Protein AF-A0A962I4G2-F1 (afdb_monomer_lite)

Structure (mmCIF, N/CA/C/O backbone):
data_AF-A0A962I4G2-F1
#
_entry.id   AF-A0A962I4G2-F1
#
loop_
_atom_site.group_PDB
_atom_site.id
_atom_site.type_symbol
_atom_site.label_atom_id
_atom_site.label_alt_id
_atom_site.label_comp_id
_atom_site.label_asym_id
_atom_site.label_entity_id
_atom_site.label_seq_id
_atom_site.pdbx_PDB_ins_code
_atom_site.Cartn_x
_atom_site.Cartn_y
_atom_site.Cartn_z
_atom_site.occupancy
_atom_site.B_iso_or_equiv
_atom_site.auth_seq_id
_atom_site.auth_comp_id
_atom_site.auth_asym_id
_atom_site.auth_atom_id
_atom_site.pdbx_PDB_model_num
ATOM 1 N N . MET A 1 1 ? -36.798 10.386 13.179 1.00 61.38 1 MET A N 1
ATOM 2 C CA . MET A 1 1 ? -36.202 10.902 11.921 1.00 61.38 1 MET A CA 1
ATOM 3 C C . MET A 1 1 ? -34.868 11.624 12.124 1.00 61.38 1 MET A C 1
ATOM 5 O O . MET A 1 1 ? -33.948 11.328 11.378 1.00 61.38 1 MET A O 1
ATOM 9 N N . ILE A 1 2 ? -34.706 12.487 13.136 1.00 62.38 2 ILE A N 1
ATOM 10 C CA . ILE A 1 2 ? -33.450 13.235 13.391 1.00 62.38 2 ILE A CA 1
ATOM 11 C C . ILE A 1 2 ? -32.245 12.313 13.679 1.00 62.38 2 ILE A C 1
ATOM 13 O O . ILE A 1 2 ? -31.152 12.532 13.168 1.00 62.38 2 ILE A O 1
ATOM 17 N N . MET A 1 3 ? -32.464 11.221 14.415 1.00 57.75 3 MET A N 1
ATOM 18 C CA . MET A 1 3 ? -31.410 10.257 14.765 1.00 57.75 3 MET A CA 1
ATOM 19 C C . MET A 1 3 ? -30.848 9.497 13.545 1.00 57.75 3 MET A C 1
ATOM 21 O O . MET A 1 3 ? -29.669 9.166 13.517 1.00 57.75 3 MET A O 1
ATOM 25 N N . LEU A 1 4 ? -31.668 9.276 12.507 1.00 56.91 4 LEU A N 1
ATOM 26 C CA . LEU A 1 4 ? -31.255 8.578 11.284 1.00 56.91 4 LEU A CA 1
ATOM 27 C C . LEU A 1 4 ? -30.338 9.460 10.418 1.00 56.91 4 LEU A C 1
ATOM 29 O O . LEU A 1 4 ? -29.326 8.986 9.915 1.00 56.91 4 LEU A O 1
ATOM 33 N N . ALA A 1 5 ? -30.658 10.756 10.311 1.00 59.31 5 ALA A N 1
ATOM 34 C CA . ALA A 1 5 ? -29.857 11.731 9.568 1.00 59.31 5 ALA A CA 1
ATOM 35 C C . ALA A 1 5 ? -28.480 11.976 10.216 1.00 59.31 5 ALA A C 1
ATOM 37 O O . ALA A 1 5 ? -27.475 12.152 9.522 1.00 59.31 5 ALA A O 1
ATOM 38 N N . MET A 1 6 ? -28.417 11.938 11.550 1.00 52.25 6 MET A N 1
ATOM 39 C CA . MET A 1 6 ? -27.174 12.127 12.300 1.00 52.25 6 MET A CA 1
ATOM 40 C C . MET A 1 6 ? -26.214 10.935 12.140 1.00 52.25 6 MET A C 1
ATOM 42 O O . MET A 1 6 ? -25.023 11.147 11.926 1.00 52.25 6 MET A O 1
ATOM 46 N N . VAL A 1 7 ? -26.728 9.696 12.137 1.00 55.44 7 VAL A N 1
ATOM 47 C CA . VAL A 1 7 ? -25.931 8.476 11.881 1.00 55.44 7 VAL A CA 1
ATOM 48 C C . VAL A 1 7 ? -25.398 8.431 10.445 1.00 55.44 7 VAL A C 1
ATOM 50 O O . VAL A 1 7 ? -24.250 8.048 10.221 1.00 55.44 7 VAL A O 1
ATOM 53 N N . THR A 1 8 ? -26.182 8.871 9.457 1.00 56.41 8 THR A N 1
ATOM 54 C CA . THR A 1 8 ? -25.695 8.952 8.071 1.00 56.41 8 THR A CA 1
ATOM 55 C C . THR A 1 8 ? -24.628 10.034 7.890 1.00 56.41 8 THR A C 1
ATOM 57 O O . THR A 1 8 ? -23.689 9.841 7.124 1.00 56.41 8 THR A O 1
ATOM 60 N N . SER A 1 9 ? -24.717 11.149 8.622 1.00 55.94 9 SER A N 1
ATOM 61 C CA . SER A 1 9 ? -23.752 12.252 8.517 1.00 55.94 9 SER A CA 1
ATOM 62 C C . SER A 1 9 ? -22.369 11.893 9.073 1.00 55.94 9 SER A C 1
ATOM 64 O O . SER A 1 9 ? -21.356 12.291 8.496 1.00 55.94 9 SER A O 1
ATOM 66 N N . THR A 1 10 ? -22.299 11.139 10.174 1.00 57.09 10 THR A N 1
ATOM 67 C CA . THR A 1 10 ? -21.024 10.728 10.790 1.00 57.09 10 THR A CA 1
ATOM 68 C C . THR A 1 10 ? -20.340 9.610 10.006 1.00 57.09 10 THR A C 1
ATOM 70 O O . THR A 1 10 ? -19.125 9.657 9.807 1.00 57.09 10 THR A O 1
ATOM 73 N N . ALA A 1 11 ? -21.110 8.657 9.472 1.00 56.50 11 ALA A N 1
ATOM 74 C CA . ALA A 1 11 ? -20.586 7.596 8.613 1.00 56.50 11 ALA A CA 1
ATOM 75 C C . ALA A 1 11 ? -19.971 8.144 7.310 1.00 56.50 11 ALA A C 1
ATOM 77 O O . ALA A 1 11 ? -18.889 7.716 6.905 1.00 56.50 11 ALA A O 1
ATOM 78 N N . VAL A 1 12 ? -20.614 9.136 6.680 1.00 59.12 1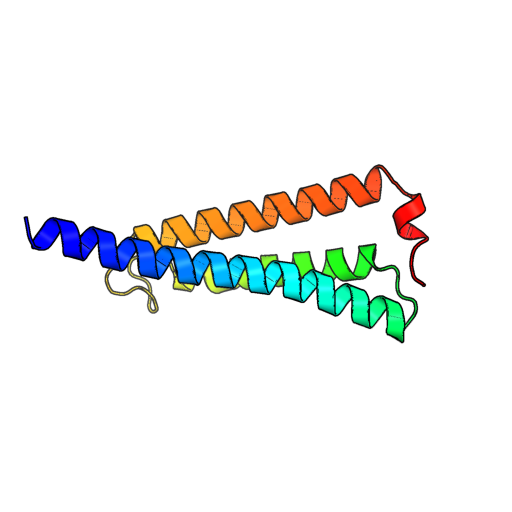2 VAL A N 1
ATOM 79 C CA . VAL A 1 12 ? -20.111 9.766 5.446 1.00 59.12 12 VAL A CA 1
ATOM 80 C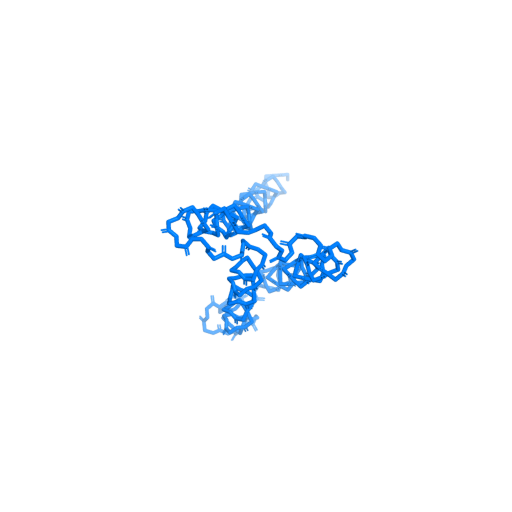 C . VAL A 1 12 ? -18.833 10.576 5.704 1.00 59.12 12 VAL A C 1
ATOM 82 O O . VAL A 1 12 ? -17.895 10.497 4.910 1.00 59.12 12 VAL A O 1
ATOM 85 N N . HIS A 1 13 ? -18.744 11.290 6.833 1.00 59.91 13 HIS A N 1
ATOM 86 C CA . HIS A 1 13 ? -17.525 12.017 7.214 1.00 59.91 13 HIS A CA 1
ATOM 87 C C . HIS A 1 13 ? -16.344 11.079 7.509 1.00 59.91 13 HIS A C 1
ATOM 89 O O . HIS A 1 13 ? -15.228 11.327 7.046 1.00 59.91 13 HIS A O 1
ATOM 95 N N . GLY A 1 14 ? -16.586 9.975 8.225 1.00 63.66 14 GLY A N 1
ATOM 96 C CA . GLY A 1 14 ? -15.558 8.969 8.502 1.00 63.66 14 GLY A CA 1
ATOM 97 C C . GLY A 1 14 ? -15.029 8.314 7.224 1.00 63.66 14 GLY A C 1
ATOM 98 O O . GLY A 1 14 ? -13.817 8.206 7.035 1.00 63.66 14 GLY A O 1
ATOM 99 N N . MET A 1 15 ? -15.926 7.951 6.304 1.00 70.31 15 MET A N 1
ATOM 100 C CA . MET A 1 15 ? -15.568 7.325 5.030 1.00 70.31 15 MET A CA 1
ATOM 101 C C . MET A 1 15 ? -14.747 8.261 4.127 1.00 70.31 15 MET A C 1
ATOM 103 O O . MET A 1 15 ? -13.768 7.820 3.524 1.00 70.31 15 MET A O 1
ATOM 107 N N . GLY A 1 16 ? -15.073 9.558 4.087 1.00 71.31 16 GLY A N 1
ATOM 108 C CA . GLY A 1 16 ? -14.300 10.557 3.339 1.00 71.31 16 GLY A CA 1
ATOM 109 C C . GLY A 1 16 ? -12.852 10.681 3.824 1.00 71.31 16 GLY A C 1
ATOM 110 O O . GLY A 1 16 ? -11.925 10.696 3.012 1.00 71.31 16 GLY A O 1
ATOM 111 N N . LEU A 1 17 ? -12.635 10.684 5.143 1.00 77.50 17 LEU A N 1
ATOM 112 C CA . LEU A 1 17 ? -11.292 10.746 5.726 1.00 77.50 17 LEU A CA 1
ATOM 113 C C . LEU A 1 17 ? -10.474 9.478 5.433 1.00 77.50 17 LEU A C 1
ATOM 115 O O . LEU A 1 17 ? -9.278 9.557 5.155 1.00 77.50 17 LEU A O 1
ATOM 119 N N . GLN A 1 18 ? -11.110 8.305 5.460 1.00 69.06 18 GLN A N 1
ATOM 120 C CA . GLN A 1 18 ? -10.447 7.032 5.164 1.00 69.06 18 GLN A CA 1
ATOM 121 C C . GLN A 1 18 ? -10.054 6.906 3.686 1.00 69.06 18 GLN A C 1
ATOM 123 O O . GLN A 1 18 ? -8.941 6.475 3.376 1.00 69.06 18 GLN A O 1
ATOM 128 N N . LEU A 1 19 ? -10.920 7.354 2.774 1.00 77.06 19 LEU A N 1
ATOM 129 C CA . LEU A 1 19 ? -10.606 7.430 1.347 1.00 77.06 19 LEU A CA 1
ATOM 130 C C . LEU A 1 19 ? -9.476 8.427 1.073 1.00 77.06 19 LEU A C 1
ATOM 132 O O . LEU A 1 19 ? -8.563 8.112 0.313 1.00 77.06 19 LEU A O 1
ATOM 136 N N . ALA A 1 20 ? -9.483 9.588 1.735 1.00 79.62 20 ALA A N 1
ATOM 137 C CA . ALA A 1 20 ? -8.402 10.564 1.634 1.00 79.62 20 ALA A CA 1
ATOM 138 C C . ALA A 1 20 ? -7.063 9.993 2.129 1.00 79.62 20 ALA A C 1
ATOM 140 O O . ALA A 1 20 ? -6.035 10.213 1.495 1.00 79.62 20 ALA A O 1
ATOM 141 N N . ARG A 1 21 ? -7.066 9.203 3.212 1.00 77.50 21 ARG A N 1
ATOM 142 C CA . ARG A 1 21 ? -5.872 8.499 3.714 1.00 77.50 21 ARG A CA 1
ATOM 143 C C . ARG A 1 21 ? -5.357 7.456 2.725 1.00 77.50 21 ARG A C 1
ATOM 145 O O . ARG A 1 21 ? -4.152 7.395 2.483 1.00 77.50 21 ARG A O 1
ATOM 152 N N . LEU A 1 22 ? -6.250 6.664 2.129 1.00 76.62 22 LEU A N 1
ATOM 153 C CA . LEU A 1 22 ? -5.875 5.6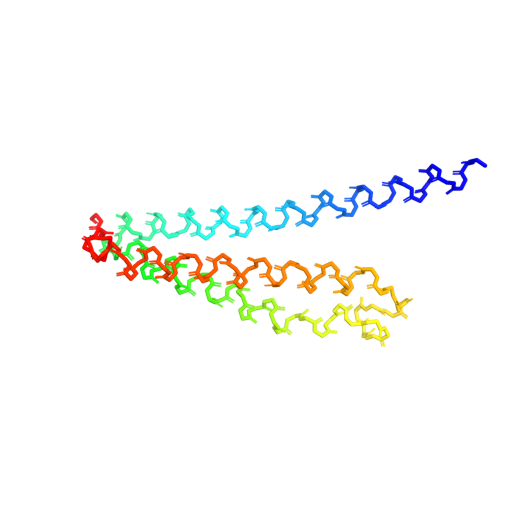97 1.096 1.00 76.62 22 LEU A CA 1
ATOM 154 C C . LEU A 1 22 ? -5.276 6.412 -0.120 1.00 76.62 22 LEU A C 1
ATOM 156 O O . LEU A 1 22 ? -4.172 6.068 -0.540 1.00 76.62 22 LEU A O 1
ATOM 160 N N . ALA A 1 23 ? -5.955 7.440 -0.630 1.00 80.50 23 ALA A N 1
ATOM 161 C CA . ALA A 1 23 ? -5.483 8.239 -1.754 1.00 80.50 23 ALA A CA 1
ATOM 162 C C . ALA A 1 23 ? -4.120 8.873 -1.452 1.00 80.50 23 ALA A C 1
ATOM 164 O O . ALA A 1 23 ? -3.194 8.711 -2.240 1.00 80.50 23 ALA A O 1
ATOM 165 N N . LEU A 1 24 ? -3.958 9.510 -0.289 1.00 87.25 24 LEU A N 1
ATOM 166 C CA . LEU A 1 24 ? -2.691 10.108 0.129 1.00 87.25 24 LEU A CA 1
ATOM 167 C C . LEU A 1 24 ? -1.568 9.069 0.193 1.00 87.25 24 LEU A C 1
ATOM 169 O O . LEU A 1 24 ? -0.460 9.352 -0.249 1.00 87.25 24 LEU A O 1
ATOM 173 N N . SER A 1 25 ? -1.849 7.859 0.686 1.00 75.81 25 SER A N 1
ATOM 174 C CA . SER A 1 25 ? -0.853 6.785 0.732 1.00 75.81 25 SER A CA 1
ATOM 175 C C . SER A 1 25 ? -0.442 6.308 -0.665 1.00 75.81 25 SER A C 1
ATOM 177 O O . SER A 1 25 ? 0.749 6.188 -0.941 1.00 75.81 25 SER A O 1
ATOM 179 N N . VAL A 1 26 ? -1.398 6.113 -1.579 1.00 79.81 26 VAL A N 1
ATOM 180 C CA . VAL A 1 26 ? -1.124 5.655 -2.950 1.00 79.81 26 VAL A CA 1
ATOM 181 C C . VAL A 1 26 ? -0.403 6.742 -3.748 1.00 79.81 26 VAL A C 1
ATOM 183 O O . VAL A 1 26 ? 0.665 6.489 -4.303 1.00 79.81 26 VAL A O 1
ATOM 186 N N . PHE A 1 27 ? -0.936 7.967 -3.763 1.00 84.06 27 PHE A N 1
ATOM 187 C CA . PHE A 1 27 ? -0.314 9.098 -4.453 1.00 84.06 27 PHE A CA 1
ATOM 188 C C . PHE A 1 27 ? 1.043 9.457 -3.851 1.00 84.06 27 PHE A C 1
ATOM 190 O O . PHE A 1 27 ? 1.972 9.745 -4.599 1.00 84.06 27 PHE A O 1
ATOM 197 N N . GLY A 1 28 ? 1.186 9.390 -2.525 1.00 82.12 28 GLY A N 1
ATOM 198 C CA . GLY A 1 28 ? 2.454 9.609 -1.836 1.00 82.12 28 GLY A CA 1
ATOM 199 C C . GLY A 1 28 ? 3.519 8.606 -2.271 1.00 82.12 28 GLY A C 1
ATOM 200 O O . GLY A 1 28 ? 4.608 9.014 -2.667 1.00 82.12 28 GLY A O 1
ATOM 201 N N . VAL A 1 29 ? 3.197 7.307 -2.290 1.00 77.69 29 VAL A N 1
ATOM 202 C CA . VAL A 1 29 ? 4.117 6.263 -2.775 1.00 77.69 29 VAL A CA 1
ATOM 203 C C . VAL A 1 29 ? 4.497 6.497 -4.237 1.00 77.69 29 VAL A C 1
ATOM 205 O O . VAL A 1 29 ? 5.680 6.460 -4.572 1.00 77.69 29 VAL A O 1
ATOM 208 N N . VAL A 1 30 ? 3.520 6.790 -5.099 1.00 79.06 30 VAL A N 1
ATOM 209 C CA . VAL A 1 30 ? 3.747 7.045 -6.529 1.00 79.06 30 VAL A CA 1
ATOM 210 C C . VAL A 1 30 ? 4.637 8.273 -6.746 1.00 79.06 30 VAL A C 1
ATOM 212 O O . VAL A 1 30 ? 5.561 8.214 -7.562 1.00 79.06 30 VAL A O 1
ATOM 215 N N . ALA A 1 31 ? 4.391 9.361 -6.013 1.00 82.62 31 ALA A N 1
ATOM 216 C CA . ALA A 1 31 ? 5.138 10.612 -6.110 1.00 82.62 31 ALA A CA 1
ATOM 217 C C . ALA A 1 31 ? 6.569 10.469 -5.579 1.00 82.62 31 ALA A C 1
ATOM 219 O O . ALA A 1 31 ? 7.514 10.871 -6.257 1.00 82.62 31 ALA A O 1
ATOM 220 N N . ILE A 1 32 ? 6.742 9.844 -4.410 1.00 78.00 32 ILE A N 1
ATOM 221 C CA . ILE A 1 32 ? 8.058 9.605 -3.804 1.00 78.00 32 ILE A CA 1
ATOM 222 C C . ILE A 1 32 ? 8.881 8.675 -4.694 1.00 78.00 32 ILE A C 1
ATOM 224 O O . ILE A 1 32 ? 10.030 8.990 -4.997 1.00 78.00 32 ILE A O 1
ATOM 228 N N . ALA A 1 33 ? 8.291 7.585 -5.194 1.00 71.62 33 ALA A N 1
ATOM 229 C CA . ALA A 1 33 ? 8.962 6.709 -6.147 1.00 71.62 33 ALA A CA 1
ATOM 230 C C . ALA A 1 33 ? 9.393 7.476 -7.410 1.00 71.62 33 ALA A C 1
ATOM 232 O O . ALA A 1 33 ? 10.468 7.214 -7.950 1.00 71.62 33 ALA A O 1
ATOM 233 N N . ARG A 1 34 ? 8.603 8.463 -7.865 1.00 75.06 34 ARG A N 1
ATOM 234 C CA . ARG A 1 34 ? 8.902 9.216 -9.094 1.00 75.06 34 ARG A CA 1
ATOM 235 C C . ARG A 1 34 ? 10.045 10.185 -8.862 1.00 75.06 34 ARG A C 1
ATOM 237 O O . ARG A 1 34 ? 10.934 10.270 -9.704 1.00 75.06 34 ARG A O 1
ATOM 244 N N . LEU A 1 35 ? 10.030 10.854 -7.713 1.00 79.62 35 LEU A N 1
ATOM 245 C CA . LEU A 1 35 ? 11.081 11.758 -7.273 1.00 79.62 35 LEU A CA 1
ATOM 246 C C . LEU A 1 35 ? 12.408 11.014 -7.080 1.00 79.62 35 LEU A C 1
ATOM 248 O O . LEU A 1 35 ? 13.416 11.443 -7.625 1.00 79.62 35 LEU A O 1
ATOM 252 N N . LEU A 1 36 ? 12.403 9.876 -6.376 1.00 68.62 36 LEU A N 1
ATOM 253 C CA . LEU A 1 36 ? 13.593 9.039 -6.165 1.00 68.62 36 LEU A CA 1
ATOM 254 C C . LEU A 1 36 ? 14.154 8.501 -7.484 1.00 68.62 36 LEU A C 1
ATOM 256 O O . LEU A 1 36 ? 15.367 8.513 -7.682 1.00 68.62 36 LEU A O 1
ATOM 260 N N . SER A 1 37 ? 13.278 8.065 -8.393 1.00 71.19 37 SER A N 1
ATOM 261 C CA . SER A 1 37 ? 13.690 7.605 -9.720 1.00 71.19 37 SER A CA 1
ATOM 262 C C . SER A 1 37 ? 14.323 8.735 -10.535 1.00 71.19 37 SER A C 1
ATOM 264 O O . SER A 1 37 ? 15.334 8.510 -11.183 1.00 71.19 37 SER A O 1
ATOM 266 N N . TRP A 1 38 ? 13.789 9.958 -10.450 1.00 71.81 38 TRP A N 1
ATOM 267 C CA . TRP A 1 38 ? 14.371 11.125 -11.119 1.00 71.81 38 TRP A CA 1
ATOM 268 C C . TRP A 1 38 ? 15.708 11.575 -10.506 1.00 71.81 38 TRP A C 1
ATOM 270 O O . TRP A 1 38 ? 16.596 11.988 -11.243 1.00 71.81 38 TRP A O 1
ATOM 280 N N . LEU A 1 39 ? 15.868 11.491 -9.180 1.00 74.38 39 LEU A N 1
ATOM 281 C CA . LEU A 1 39 ? 17.066 11.984 -8.491 1.00 74.38 39 LEU A CA 1
ATOM 282 C C . LEU A 1 39 ? 18.250 11.001 -8.531 1.00 74.38 39 LEU A C 1
ATOM 284 O O . LEU A 1 39 ? 19.397 11.436 -8.576 1.00 74.38 39 LEU A O 1
ATOM 288 N N . TRP A 1 40 ? 17.983 9.691 -8.474 1.00 63.22 40 TRP A N 1
ATOM 289 C CA . TRP A 1 40 ? 19.012 8.654 -8.285 1.00 63.22 40 TRP A CA 1
ATOM 290 C C . TRP A 1 40 ? 19.031 7.569 -9.367 1.00 63.22 40 TRP A C 1
ATOM 292 O O . TRP A 1 40 ? 19.750 6.583 -9.216 1.00 63.22 40 TRP A O 1
ATOM 302 N N . GLN A 1 41 ? 18.242 7.717 -10.435 1.00 65.06 41 GLN A N 1
ATOM 303 C CA . GLN A 1 41 ? 18.134 6.744 -11.533 1.00 65.06 41 GLN A CA 1
ATOM 304 C C . GLN A 1 41 ? 17.779 5.317 -11.079 1.00 65.06 41 GLN A C 1
ATOM 306 O O . GLN A 1 41 ? 18.047 4.324 -11.758 1.00 65.06 41 GLN A O 1
ATOM 311 N N . VAL A 1 42 ? 17.156 5.188 -9.904 1.00 63.44 42 VAL A N 1
ATOM 312 C CA . VAL A 1 42 ? 16.709 3.896 -9.381 1.00 63.44 42 VAL A CA 1
ATOM 313 C C . VAL A 1 42 ? 15.482 3.447 -10.183 1.00 63.44 42 VAL A C 1
ATOM 315 O O . VAL A 1 42 ? 14.601 4.278 -10.457 1.00 63.44 42 VAL A O 1
ATOM 318 N N . PRO A 1 43 ? 15.378 2.154 -10.553 1.00 70.69 43 PRO A N 1
ATOM 319 C CA . PRO A 1 43 ? 14.197 1.630 -11.224 1.00 70.69 43 PRO A CA 1
ATOM 320 C C . PRO A 1 43 ? 12.939 1.947 -10.415 1.00 70.69 43 PRO A C 1
ATOM 322 O O . PRO A 1 43 ? 12.760 1.475 -9.292 1.00 70.69 43 PRO A O 1
ATOM 325 N N . TYR A 1 44 ? 12.044 2.745 -10.997 1.00 70.25 44 TYR A N 1
ATOM 326 C CA . TYR A 1 44 ? 10.834 3.228 -10.326 1.00 70.25 44 TYR A CA 1
ATOM 327 C C . TYR A 1 44 ? 10.012 2.075 -9.729 1.00 70.25 44 TYR A C 1
ATOM 329 O O . TYR A 1 44 ? 9.452 2.173 -8.638 1.00 70.25 44 TYR A O 1
ATOM 337 N N . ALA A 1 45 ? 9.995 0.954 -10.447 1.00 70.75 45 ALA A N 1
ATOM 338 C CA . ALA A 1 45 ? 9.291 -0.263 -10.092 1.00 70.75 45 ALA A CA 1
ATOM 339 C C . ALA A 1 45 ? 9.754 -0.888 -8.768 1.00 70.75 45 ALA A C 1
ATOM 341 O O . ALA A 1 45 ? 8.914 -1.310 -7.975 1.00 70.75 45 ALA A O 1
ATOM 342 N N . THR A 1 46 ? 11.064 -0.941 -8.501 1.00 73.88 46 THR A N 1
ATOM 343 C CA . THR A 1 46 ? 11.589 -1.529 -7.258 1.00 73.88 46 THR A CA 1
ATOM 344 C C . THR A 1 46 ? 11.355 -0.605 -6.070 1.00 73.88 46 THR A C 1
ATOM 346 O O . THR A 1 46 ? 10.978 -1.080 -4.999 1.00 73.88 46 THR A O 1
ATOM 349 N N . THR A 1 47 ? 11.480 0.711 -6.257 1.00 79.75 47 THR A N 1
ATOM 350 C CA . THR A 1 47 ? 11.161 1.699 -5.216 1.00 79.75 47 THR A CA 1
ATOM 351 C C . THR A 1 47 ? 9.671 1.703 -4.876 1.00 79.75 47 THR A C 1
ATOM 353 O O . THR A 1 47 ? 9.314 1.657 -3.700 1.00 79.75 47 THR A O 1
ATOM 356 N N . ALA A 1 48 ? 8.790 1.699 -5.881 1.00 80.12 48 ALA A N 1
ATOM 357 C CA . ALA A 1 48 ? 7.344 1.631 -5.674 1.00 80.12 48 ALA A CA 1
ATOM 358 C C . ALA A 1 48 ? 6.931 0.330 -4.967 1.00 80.12 48 ALA A C 1
ATOM 360 O O . ALA A 1 48 ? 6.077 0.369 -4.078 1.00 80.12 48 ALA A O 1
ATOM 361 N N . LEU A 1 49 ? 7.566 -0.800 -5.305 1.00 84.50 49 LEU A N 1
ATOM 362 C CA . LEU A 1 49 ? 7.386 -2.071 -4.598 1.00 84.50 49 LEU A CA 1
ATOM 363 C C . LEU A 1 49 ? 7.798 -1.972 -3.130 1.00 84.50 49 LEU A C 1
ATOM 365 O O . LEU A 1 49 ? 7.007 -2.317 -2.255 1.00 84.50 49 LEU A O 1
ATOM 369 N N . GLY A 1 50 ? 9.012 -1.482 -2.864 1.00 85.88 50 GLY A N 1
ATOM 370 C CA . GLY A 1 50 ? 9.549 -1.368 -1.509 1.00 85.88 50 GLY A CA 1
ATOM 371 C C . GLY A 1 50 ? 8.696 -0.465 -0.621 1.00 85.88 50 GLY A C 1
ATOM 372 O O . GLY A 1 50 ? 8.345 -0.846 0.493 1.00 85.88 50 GLY A O 1
ATOM 373 N N . LEU A 1 51 ? 8.285 0.696 -1.135 1.00 87.31 51 LEU A N 1
ATOM 374 C CA . LEU A 1 51 ? 7.427 1.628 -0.403 1.00 87.31 51 LEU A CA 1
ATOM 375 C C . LEU A 1 51 ? 6.010 1.083 -0.203 1.00 87.31 51 LEU A C 1
ATOM 377 O O . LEU A 1 51 ? 5.461 1.217 0.887 1.00 87.31 51 LEU A O 1
ATOM 381 N N . SER A 1 52 ? 5.427 0.432 -1.213 1.00 87.69 52 SER A N 1
ATOM 382 C CA . SER A 1 52 ? 4.103 -0.192 -1.074 1.00 87.69 52 SER A CA 1
ATOM 383 C C . SER A 1 52 ? 4.125 -1.317 -0.038 1.00 87.69 52 SER A C 1
ATOM 385 O O . SER A 1 52 ? 3.213 -1.413 0.782 1.00 87.69 52 SER A O 1
ATOM 387 N N . ALA A 1 53 ? 5.185 -2.132 -0.032 1.00 90.38 53 ALA A N 1
ATOM 388 C CA . ALA A 1 53 ? 5.389 -3.166 0.975 1.00 90.38 53 ALA A CA 1
ATOM 389 C C . ALA A 1 53 ? 5.566 -2.558 2.374 1.00 90.38 53 ALA A C 1
ATOM 391 O O . ALA A 1 53 ? 4.955 -3.039 3.323 1.00 90.38 53 ALA A O 1
ATOM 392 N N . LEU A 1 54 ? 6.327 -1.467 2.503 1.00 91.88 54 LEU A N 1
ATOM 393 C CA . LEU A 1 54 ? 6.530 -0.783 3.779 1.00 91.88 54 LEU A CA 1
ATOM 394 C C . LEU A 1 54 ? 5.230 -0.181 4.330 1.00 91.88 54 LEU A C 1
ATOM 396 O O . LEU A 1 54 ? 4.938 -0.345 5.510 1.00 91.88 54 LEU A O 1
ATOM 400 N N . VAL A 1 55 ? 4.425 0.473 3.486 1.00 90.69 55 VAL A N 1
ATOM 401 C CA . VAL A 1 55 ? 3.112 1.018 3.876 1.00 90.69 55 VAL A CA 1
ATOM 402 C C . VAL A 1 55 ? 2.161 -0.096 4.308 1.00 90.69 55 VAL A C 1
ATOM 404 O O . VAL A 1 55 ? 1.423 0.063 5.280 1.00 90.69 55 VAL A O 1
ATOM 407 N N . LEU A 1 56 ? 2.176 -1.227 3.603 1.00 92.69 56 LEU A N 1
ATOM 408 C CA . LEU A 1 56 ? 1.379 -2.391 3.967 1.00 92.69 56 LEU A CA 1
ATOM 409 C C . LEU A 1 56 ? 1.825 -2.969 5.312 1.00 92.69 56 LEU A C 1
ATOM 411 O O . LEU A 1 56 ? 0.979 -3.176 6.174 1.00 92.69 56 LEU A O 1
ATOM 415 N N . LEU A 1 57 ? 3.129 -3.161 5.523 1.00 93.50 57 LEU A N 1
ATOM 416 C CA . LEU A 1 57 ? 3.673 -3.641 6.796 1.00 93.50 57 LEU A CA 1
ATOM 417 C C . LEU A 1 57 ? 3.360 -2.683 7.945 1.00 93.50 57 LEU A C 1
ATOM 419 O O . LEU A 1 57 ? 2.928 -3.131 9.000 1.00 93.50 57 LEU A O 1
ATOM 423 N N . GLY A 1 58 ? 3.505 -1.374 7.730 1.00 91.06 58 GLY A N 1
ATOM 424 C CA . GLY A 1 58 ? 3.123 -0.363 8.712 1.00 91.06 58 GLY A CA 1
ATOM 425 C C . GLY A 1 58 ? 1.649 -0.469 9.099 1.00 91.06 58 GLY A C 1
ATOM 426 O O . GLY A 1 58 ? 1.331 -0.458 10.278 1.00 91.06 58 GLY A O 1
ATOM 427 N N . HIS A 1 59 ? 0.751 -0.660 8.128 1.00 91.75 59 HIS A N 1
ATOM 428 C CA . HIS A 1 59 ? -0.678 -0.816 8.421 1.00 91.75 59 HIS A CA 1
ATOM 429 C C . HIS A 1 59 ? -1.009 -2.161 9.085 1.00 91.75 59 HIS A C 1
ATOM 431 O O . HIS A 1 59 ? -1.911 -2.209 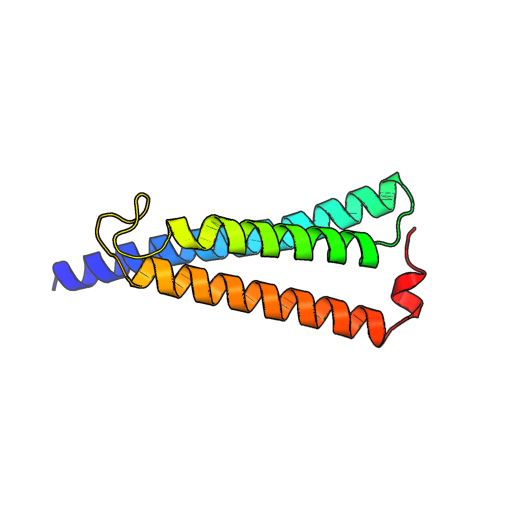9.910 1.00 91.75 59 HIS A O 1
ATOM 437 N N . VAL A 1 60 ? -0.279 -3.240 8.785 1.00 93.19 60 VAL A N 1
ATOM 438 C CA . VAL A 1 60 ? -0.392 -4.504 9.540 1.00 93.19 60 VAL A CA 1
ATOM 439 C C . VAL A 1 60 ? 0.021 -4.299 10.997 1.00 93.19 60 VAL A C 1
ATOM 441 O O . VAL A 1 60 ? -0.638 -4.820 11.890 1.00 93.19 60 VAL A O 1
ATOM 444 N N . LEU A 1 61 ? 1.094 -3.541 11.237 1.00 92.38 61 LEU A N 1
ATOM 445 C CA . LEU A 1 61 ? 1.601 -3.268 12.581 1.00 92.38 61 LEU A CA 1
ATOM 446 C C . LEU A 1 61 ? 0.683 -2.368 13.402 1.00 92.38 61 LEU A C 1
ATOM 448 O O . LEU A 1 61 ? 0.671 -2.522 14.608 1.00 92.38 61 LEU A O 1
ATOM 452 N N . THR A 1 62 ? -0.056 -1.450 12.776 1.00 90.25 62 THR A N 1
ATOM 453 C CA . THR A 1 62 ? -1.046 -0.598 13.462 1.00 90.25 62 THR A CA 1
ATOM 454 C C . THR A 1 62 ? -2.455 -1.174 13.389 1.00 90.25 62 THR A C 1
ATOM 456 O O . THR A 1 62 ? -3.432 -0.457 13.589 1.00 90.25 62 THR A O 1
ATOM 459 N N . LEU A 1 63 ? -2.598 -2.430 12.964 1.00 90.25 63 LEU A N 1
ATOM 460 C CA . LEU A 1 63 ? -3.906 -3.042 12.829 1.00 90.25 63 LEU A CA 1
ATOM 461 C C . LEU A 1 63 ? -4.481 -3.253 14.242 1.00 90.25 63 LEU A C 1
ATOM 463 O O . LEU A 1 63 ? -5.585 -2.810 14.522 1.00 90.25 63 LEU A O 1
ATOM 467 N N . ASP A 1 64 ? -3.720 -3.813 15.177 1.00 89.31 64 ASP A N 1
ATOM 468 C CA . ASP A 1 64 ? -4.178 -4.072 16.551 1.00 89.31 64 ASP A CA 1
ATOM 469 C C . ASP A 1 64 ? -4.746 -2.839 17.285 1.00 89.31 64 ASP A C 1
ATOM 471 O O . ASP A 1 64 ? -5.685 -2.994 18.068 1.00 89.31 64 ASP A O 1
ATOM 475 N N . ASP A 1 65 ? -4.279 -1.628 16.965 1.00 88.25 65 ASP A N 1
ATOM 476 C CA . ASP A 1 65 ? -4.846 -0.369 17.469 1.00 88.25 65 ASP A CA 1
ATOM 477 C C . ASP A 1 65 ? -6.347 -0.211 17.147 1.00 88.25 65 ASP A C 1
ATOM 479 O O . ASP A 1 65 ? -7.128 0.290 17.960 1.00 88.25 65 ASP A O 1
ATOM 483 N N . ASP A 1 66 ? -6.791 -0.668 15.977 1.00 87.44 66 ASP A N 1
ATOM 484 C CA . ASP A 1 66 ? -8.181 -0.542 15.535 1.00 87.44 66 ASP A CA 1
ATOM 485 C C . ASP A 1 66 ? -9.095 -1.655 16.100 1.00 87.44 66 ASP A C 1
ATOM 487 O O . ASP A 1 66 ? -10.321 -1.609 15.913 1.00 87.44 66 ASP A O 1
ATOM 491 N N . MET A 1 67 ? -8.534 -2.663 16.784 1.00 90.00 67 MET A N 1
ATOM 492 C CA . MET A 1 67 ? -9.267 -3.826 17.294 1.00 90.00 67 MET A CA 1
ATOM 493 C C . MET A 1 67 ? -10.301 -3.416 18.363 1.00 90.00 67 MET A C 1
ATOM 495 O O . MET A 1 67 ? -9.978 -2.670 19.290 1.00 90.00 67 MET A O 1
ATOM 499 N N . PRO A 1 68 ? -11.560 -3.895 18.285 1.00 88.88 68 PRO A N 1
ATOM 500 C CA . PRO A 1 68 ? -12.600 -3.488 19.224 1.00 88.88 68 PRO A CA 1
ATOM 501 C C . PRO A 1 68 ? -12.275 -3.953 20.647 1.00 88.88 68 PRO A C 1
ATOM 503 O O . PRO A 1 68 ? -12.035 -5.138 20.877 1.00 88.88 68 PRO A O 1
ATOM 506 N N . GLY A 1 69 ? -12.298 -3.018 21.600 1.00 86.06 69 GLY A N 1
ATOM 507 C CA . GLY A 1 69 ? -11.915 -3.266 22.991 1.00 86.06 69 GLY A CA 1
ATOM 508 C C . GLY A 1 69 ? -10.410 -3.139 23.244 1.00 86.06 69 GLY A C 1
ATOM 509 O O . GLY A 1 69 ? -9.962 -3.417 24.354 1.00 86.06 69 GLY A O 1
ATOM 510 N N . GLY A 1 70 ? -9.636 -2.729 22.233 1.00 84.75 70 GLY A N 1
ATOM 511 C CA . GLY A 1 70 ? -8.233 -2.353 22.370 1.00 84.75 70 GLY A CA 1
ATOM 512 C C . GLY A 1 70 ? -8.051 -0.968 22.996 1.00 84.75 70 GLY A C 1
ATOM 513 O O . GLY A 1 70 ? -9.009 -0.220 23.196 1.00 84.75 70 GLY A O 1
ATOM 514 N N . TRP A 1 71 ? -6.796 -0.607 23.271 1.00 83.38 71 TRP A N 1
ATOM 515 C CA . TRP A 1 71 ? -6.440 0.683 23.876 1.00 83.38 71 TRP A CA 1
ATOM 516 C C . TRP A 1 71 ? -6.925 1.870 23.030 1.00 83.38 71 TRP A C 1
ATOM 518 O O . TRP A 1 71 ? -7.464 2.838 23.564 1.00 83.38 71 TRP A O 1
ATOM 528 N N . CYS A 1 72 ? -6.751 1.783 21.709 1.00 78.62 72 CYS A N 1
ATOM 529 C CA . CYS A 1 72 ? -7.078 2.848 20.762 1.00 78.62 72 CYS A CA 1
ATOM 530 C C . CYS A 1 72 ? -8.543 2.801 20.267 1.00 78.62 72 CYS A C 1
ATOM 532 O O . CYS A 1 72 ? -9.027 3.786 19.712 1.00 78.62 72 CYS A O 1
ATOM 534 N N . ASN A 1 73 ? -9.286 1.718 20.541 1.00 87.50 73 ASN A N 1
ATOM 535 C CA . ASN A 1 73 ? -10.726 1.580 20.270 1.00 87.50 73 ASN A CA 1
ATOM 536 C C . ASN A 1 73 ? -11.483 1.049 21.514 1.00 87.50 73 ASN A C 1
ATOM 538 O O . ASN A 1 73 ? -12.071 -0.043 21.477 1.00 87.50 73 ASN A O 1
ATOM 542 N N . PRO A 1 74 ? -11.491 1.816 22.626 1.00 85.38 74 PRO A N 1
ATOM 543 C CA . PRO A 1 74 ? -12.068 1.381 23.901 1.00 85.38 74 PRO A CA 1
ATOM 544 C C . PRO A 1 74 ? -13.595 1.252 23.842 1.00 85.38 74 PRO A C 1
ATOM 546 O O . PRO A 1 74 ? -14.193 0.486 24.591 1.00 85.38 74 PRO A O 1
ATOM 549 N N . GLU A 1 75 ? -14.231 1.966 22.913 1.00 87.75 75 GLU A N 1
ATOM 550 C CA . GLU A 1 75 ? -15.674 1.909 22.665 1.00 87.75 75 GLU A CA 1
ATOM 551 C C . GLU A 1 75 ? -16.100 0.639 21.906 1.00 87.75 75 GLU A C 1
ATOM 553 O O . GLU A 1 75 ? -17.291 0.409 21.697 1.00 87.75 75 GLU A O 1
ATOM 558 N N . GLY A 1 76 ? -15.145 -0.197 21.479 1.00 86.00 76 GLY A N 1
ATOM 559 C CA . GLY A 1 76 ? -15.436 -1.485 20.854 1.00 86.00 76 GLY A CA 1
ATOM 560 C C . GLY A 1 76 ? -16.109 -1.369 19.488 1.00 86.00 76 GLY A C 1
ATOM 561 O O . GLY A 1 76 ? -16.828 -2.280 19.068 1.00 86.00 76 GLY A O 1
ATOM 562 N N . GLN A 1 77 ? -15.903 -0.261 18.772 1.00 87.50 77 GLN A N 1
ATOM 563 C CA . GLN A 1 77 ? -16.585 -0.019 17.507 1.00 87.50 77 GLN A CA 1
ATOM 564 C C . GLN A 1 77 ? -16.063 -0.968 16.419 1.00 87.50 77 GLN A C 1
ATOM 566 O O . GLN A 1 77 ? -15.019 -0.739 15.805 1.00 87.50 77 GLN A O 1
ATOM 571 N N . ALA A 1 78 ? -16.829 -2.020 16.121 1.00 87.19 78 ALA A N 1
ATOM 572 C CA . ALA A 1 78 ? -16.468 -3.016 15.109 1.00 87.19 78 ALA A CA 1
ATOM 573 C C . ALA A 1 78 ? -16.380 -2.442 13.677 1.00 87.19 78 ALA A C 1
ATOM 575 O O . ALA A 1 78 ? -15.745 -3.041 12.810 1.00 87.19 78 ALA A O 1
ATOM 576 N N . GLY A 1 79 ? -17.018 -1.296 13.410 1.00 86.44 79 GLY A N 1
ATOM 577 C CA . GLY A 1 79 ? -16.972 -0.628 12.106 1.00 86.44 79 GLY A CA 1
ATOM 578 C C . GLY A 1 79 ? -15.581 -0.097 11.750 1.00 86.44 79 GLY A C 1
ATOM 579 O O . GLY A 1 79 ? -15.146 -0.259 10.610 1.00 86.44 79 GLY A O 1
ATOM 580 N N . ILE A 1 80 ? -14.860 0.466 12.725 1.00 84.62 80 ILE A N 1
ATOM 581 C CA . ILE A 1 80 ? -13.495 0.985 12.541 1.00 84.62 80 ILE A CA 1
ATOM 582 C C . ILE A 1 80 ? -12.563 -0.166 12.156 1.00 84.62 80 ILE A C 1
ATOM 584 O O . ILE A 1 80 ? -11.917 -0.118 11.109 1.00 84.62 80 ILE A O 1
ATOM 588 N N . TRP A 1 81 ? -12.625 -1.256 12.924 1.00 87.62 81 TRP A N 1
ATOM 589 C CA . TRP A 1 81 ? -11.859 -2.474 12.682 1.00 87.62 81 TRP A CA 1
ATOM 590 C C . TRP A 1 81 ? -12.093 -3.075 11.296 1.00 87.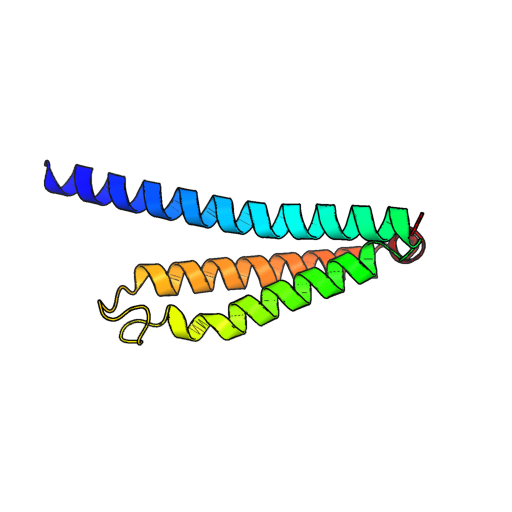62 81 TRP A C 1
ATOM 592 O O . TRP A 1 81 ? -11.157 -3.326 10.538 1.00 87.62 81 TRP A O 1
ATOM 602 N N . ARG A 1 82 ? -13.366 -3.258 10.920 1.00 89.81 82 ARG A N 1
ATOM 603 C CA . ARG A 1 82 ? -13.740 -3.803 9.605 1.00 89.81 82 ARG A CA 1
ATOM 604 C C . ARG A 1 82 ? -13.261 -2.917 8.462 1.00 89.81 82 ARG A C 1
ATOM 606 O O . ARG A 1 82 ? -12.800 -3.441 7.452 1.00 89.81 82 ARG A O 1
ATOM 613 N N . THR A 1 83 ? -13.354 -1.598 8.612 1.00 87.44 83 THR A N 1
ATOM 614 C CA . THR A 1 83 ? -12.899 -0.667 7.571 1.00 87.44 83 THR A CA 1
ATOM 615 C C . THR A 1 83 ? -11.376 -0.700 7.442 1.00 87.44 83 THR A C 1
ATOM 617 O O . THR A 1 83 ? -10.864 -0.752 6.325 1.00 87.44 83 THR A O 1
ATOM 620 N N . SER A 1 84 ? -10.649 -0.781 8.561 1.00 87.88 84 SER A N 1
ATOM 621 C CA . SER A 1 84 ? -9.192 -0.948 8.561 1.00 87.88 84 SER A CA 1
ATOM 622 C C . SER A 1 84 ? -8.765 -2.249 7.869 1.00 87.88 84 SER A C 1
ATOM 624 O O . SER A 1 84 ? -7.898 -2.224 6.994 1.00 87.88 84 SER A O 1
ATOM 626 N N . LEU A 1 85 ? -9.466 -3.360 8.133 1.00 91.88 85 LEU A N 1
ATOM 627 C CA . LEU A 1 85 ? -9.269 -4.635 7.432 1.00 91.88 85 LEU A CA 1
ATOM 628 C C . LEU A 1 85 ? -9.541 -4.534 5.922 1.00 91.88 85 LEU A C 1
ATOM 630 O O . LEU A 1 85 ? -8.759 -5.052 5.126 1.00 91.88 85 LEU A O 1
ATOM 634 N N . MET A 1 86 ? -10.614 -3.853 5.503 1.00 92.62 86 MET A N 1
ATOM 635 C CA . MET A 1 86 ? -10.901 -3.631 4.076 1.00 92.62 86 M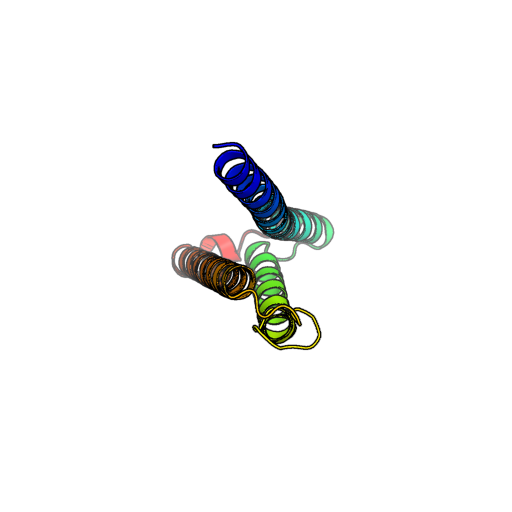ET A CA 1
ATOM 636 C C . MET A 1 86 ? -9.809 -2.793 3.402 1.00 92.62 86 MET A C 1
ATOM 638 O O . MET A 1 86 ? -9.374 -3.115 2.296 1.00 92.62 86 MET A O 1
ATOM 642 N N . LEU A 1 87 ? -9.328 -1.742 4.071 1.00 88.62 87 LEU A N 1
ATOM 643 C CA . LEU A 1 87 ? -8.225 -0.921 3.576 1.00 88.62 87 LEU A CA 1
ATOM 644 C C . LEU A 1 87 ? -6.915 -1.706 3.493 1.00 88.62 87 LEU A C 1
ATOM 646 O O . LEU A 1 87 ? -6.144 -1.497 2.556 1.00 88.62 87 LEU A O 1
ATOM 650 N N . LEU A 1 88 ? -6.652 -2.597 4.448 1.00 91.69 88 LEU A N 1
ATOM 651 C CA . LEU A 1 88 ? -5.487 -3.473 4.416 1.00 91.69 88 LEU A CA 1
ATOM 652 C C . LEU A 1 88 ? -5.578 -4.459 3.242 1.00 91.69 88 LEU A C 1
ATOM 654 O O . LEU A 1 88 ? -4.620 -4.599 2.482 1.00 91.69 88 LEU A O 1
ATOM 658 N N . ALA A 1 89 ? -6.745 -5.071 3.029 1.00 92.94 89 ALA A N 1
ATOM 659 C CA . ALA A 1 89 ? -6.992 -5.938 1.880 1.00 92.94 89 ALA A CA 1
ATOM 660 C C . ALA A 1 89 ? -6.791 -5.192 0.547 1.00 92.94 89 ALA A C 1
ATOM 662 O O . ALA A 1 89 ? -6.136 -5.709 -0.357 1.00 92.94 89 ALA A O 1
ATOM 663 N N . ALA A 1 90 ? -7.265 -3.947 0.439 1.00 90.31 90 ALA A N 1
ATOM 664 C CA . ALA A 1 90 ? -7.043 -3.115 -0.743 1.00 90.31 90 ALA A CA 1
ATOM 665 C C . ALA A 1 90 ? -5.547 -2.844 -1.002 1.00 90.31 90 ALA A C 1
ATOM 667 O O . ALA A 1 90 ? -5.104 -2.905 -2.149 1.00 90.31 90 ALA A O 1
ATOM 668 N N . LYS A 1 91 ? -4.745 -2.610 0.049 1.00 89.00 91 LYS A N 1
ATOM 669 C CA . LYS A 1 91 ? -3.282 -2.462 -0.071 1.00 89.00 91 LYS A CA 1
ATOM 670 C C . LYS A 1 91 ? -2.607 -3.752 -0.544 1.00 89.00 91 LYS A C 1
ATOM 672 O O . LYS A 1 91 ? -1.697 -3.684 -1.368 1.00 89.00 91 LYS A O 1
ATOM 677 N N . PHE A 1 92 ? -3.066 -4.915 -0.078 1.00 92.00 92 PHE A N 1
ATOM 678 C CA . PHE A 1 92 ? -2.590 -6.214 -0.569 1.00 92.00 92 PHE A CA 1
ATOM 679 C C . PHE A 1 92 ? -2.886 -6.401 -2.059 1.00 92.00 92 PHE A C 1
ATOM 681 O O . PHE A 1 92 ? -1.996 -6.790 -2.816 1.00 92.00 92 PHE A O 1
ATOM 688 N N . VAL A 1 93 ? -4.109 -6.080 -2.493 1.00 93.25 93 VAL A N 1
ATOM 689 C CA . VAL A 1 93 ? -4.502 -6.145 -3.909 1.00 93.25 93 VAL A CA 1
ATOM 690 C C . VAL A 1 93 ? -3.644 -5.203 -4.753 1.00 93.25 93 VAL A C 1
ATOM 692 O O . VAL A 1 93 ? -3.143 -5.609 -5.799 1.00 93.25 93 VAL A O 1
ATOM 695 N N . TRP A 1 94 ? -3.414 -3.976 -4.282 1.00 88.88 94 TRP A N 1
ATOM 696 C CA . TRP A 1 94 ? -2.529 -3.015 -4.943 1.00 88.88 94 TRP A CA 1
ATOM 697 C C . TRP A 1 94 ? -1.098 -3.547 -5.090 1.00 88.88 94 TRP A C 1
ATOM 699 O O . TRP A 1 94 ? -0.540 -3.517 -6.188 1.00 88.88 94 TRP A O 1
ATOM 709 N N . LEU A 1 95 ? -0.518 -4.085 -4.012 1.00 89.75 95 LEU A N 1
ATOM 710 C CA . LEU A 1 95 ? 0.823 -4.667 -4.039 1.00 89.75 95 LEU A CA 1
ATOM 711 C C . LEU A 1 95 ? 0.896 -5.849 -5.019 1.00 89.75 95 LEU A C 1
ATOM 713 O O . LEU A 1 95 ? 1.824 -5.925 -5.821 1.00 89.75 95 LEU A O 1
ATOM 717 N N . GLY A 1 96 ? -0.104 -6.735 -5.005 1.00 90.00 96 GLY A N 1
ATOM 718 C CA . GLY A 1 96 ? -0.203 -7.856 -5.940 1.00 90.00 96 GLY A CA 1
ATOM 719 C C . GLY A 1 96 ? -0.330 -7.408 -7.399 1.00 90.00 96 GLY A C 1
ATOM 720 O O . GLY A 1 96 ? 0.328 -7.973 -8.275 1.00 90.00 96 GLY A O 1
ATOM 721 N N . ALA A 1 97 ? -1.108 -6.357 -7.670 1.00 87.88 97 ALA A N 1
ATOM 722 C CA . ALA A 1 97 ? -1.222 -5.768 -9.002 1.00 87.88 97 ALA A CA 1
ATOM 723 C C . ALA A 1 97 ? 0.124 -5.197 -9.478 1.00 87.88 97 ALA A C 1
ATOM 725 O O . ALA A 1 97 ? 0.547 -5.481 -10.599 1.00 87.88 97 ALA A O 1
ATOM 726 N N . LEU A 1 98 ? 0.841 -4.478 -8.608 1.00 85.12 98 LEU A N 1
ATOM 727 C CA . LEU A 1 98 ? 2.191 -3.971 -8.876 1.00 85.12 98 LEU A CA 1
ATOM 728 C C . LEU A 1 98 ? 3.171 -5.099 -9.219 1.00 85.12 98 LEU A C 1
ATOM 730 O O . LEU A 1 98 ? 3.861 -5.025 -10.235 1.00 85.12 98 LEU A O 1
ATOM 734 N N . ILE A 1 99 ? 3.200 -6.167 -8.413 1.00 86.94 99 ILE A N 1
ATOM 735 C CA . ILE A 1 99 ? 4.036 -7.350 -8.671 1.00 86.94 99 ILE A CA 1
ATOM 736 C C . ILE A 1 99 ? 3.686 -7.962 -10.029 1.00 86.94 99 ILE A C 1
ATOM 738 O O . ILE A 1 99 ? 4.580 -8.225 -10.832 1.00 86.94 99 ILE A O 1
ATOM 742 N N . THR A 1 100 ? 2.394 -8.148 -10.308 1.00 86.56 100 THR A N 1
ATOM 743 C CA . THR A 1 100 ? 1.914 -8.737 -11.566 1.00 86.56 100 THR A CA 1
ATOM 744 C C . THR A 1 100 ? 2.386 -7.928 -12.772 1.00 86.56 100 THR A C 1
ATOM 746 O O . THR A 1 100 ? 2.940 -8.496 -13.712 1.00 86.56 100 THR A O 1
ATOM 749 N N . VAL A 1 101 ? 2.245 -6.600 -12.722 1.00 84.75 101 VAL A N 1
ATOM 750 C CA . VAL A 1 101 ? 2.711 -5.693 -13.781 1.00 84.75 101 VAL A CA 1
ATOM 751 C C . VAL A 1 101 ? 4.227 -5.803 -13.975 1.00 84.75 101 VAL A C 1
ATOM 753 O O . VAL A 1 101 ? 4.697 -5.935 -15.102 1.00 84.75 101 VAL A O 1
ATOM 756 N N . ILE A 1 102 ? 5.007 -5.820 -12.894 1.00 82.56 102 ILE A N 1
ATOM 757 C CA . ILE A 1 102 ? 6.476 -5.889 -12.962 1.00 82.56 102 ILE A CA 1
ATOM 758 C C . ILE A 1 102 ? 6.971 -7.238 -13.507 1.00 82.56 102 ILE A C 1
ATOM 760 O O . ILE A 1 102 ? 8.002 -7.294 -14.184 1.00 82.56 102 ILE A O 1
ATOM 764 N N . VAL A 1 103 ? 6.263 -8.330 -13.211 1.00 81.88 103 VAL A N 1
ATOM 765 C CA . VAL A 1 103 ? 6.597 -9.671 -13.711 1.00 81.88 103 VAL A CA 1
ATOM 766 C C . VAL A 1 103 ? 6.224 -9.821 -15.185 1.00 81.88 103 VAL A C 1
ATOM 768 O O . VAL A 1 103 ? 7.037 -10.333 -15.952 1.00 81.88 103 VAL A O 1
ATOM 771 N N . GLN A 1 104 ? 5.036 -9.362 -15.595 1.00 83.94 104 GLN A N 1
ATOM 772 C CA . GLN A 1 104 ? 4.570 -9.501 -16.981 1.00 83.94 104 GLN A CA 1
ATOM 773 C C . GLN A 1 104 ? 5.288 -8.570 -17.960 1.00 83.94 104 GLN A C 1
ATOM 775 O O . GLN A 1 104 ? 5.461 -8.923 -19.124 1.00 83.94 104 GLN A O 1
ATOM 780 N N . TYR A 1 105 ? 5.745 -7.407 -17.494 1.00 82.25 105 TYR A N 1
ATOM 781 C CA . TYR A 1 105 ? 6.424 -6.419 -18.325 1.00 82.25 105 TYR A CA 1
ATOM 782 C C . TYR A 1 105 ? 7.852 -6.198 -17.813 1.00 82.25 105 TYR A C 1
ATOM 784 O O . TYR A 1 105 ? 8.144 -5.169 -17.201 1.00 82.25 105 TYR A O 1
ATOM 792 N N . PRO A 1 106 ? 8.789 -7.130 -18.071 1.00 70.19 106 PRO A N 1
ATOM 793 C CA . PRO A 1 106 ? 10.164 -7.029 -17.581 1.00 70.19 106 PRO A CA 1
ATOM 794 C C . PRO A 1 106 ? 10.900 -5.788 -18.106 1.00 70.19 106 PRO A C 1
ATOM 796 O O . PRO A 1 106 ? 11.826 -5.324 -17.449 1.00 70.19 106 PRO A O 1
ATOM 799 N N . GLY A 1 107 ? 10.449 -5.193 -19.220 1.00 69.19 107 GLY A N 1
ATOM 800 C CA . GLY A 1 107 ? 10.931 -3.892 -19.698 1.00 69.19 107 GLY A CA 1
ATOM 801 C C . GLY A 1 107 ? 10.741 -2.759 -18.682 1.00 69.19 107 GLY A C 1
ATOM 802 O O . GLY A 1 107 ? 11.559 -1.852 -18.627 1.00 69.19 107 GLY A O 1
ATOM 803 N N . ILE A 1 108 ? 9.744 -2.852 -17.793 1.00 67.00 108 ILE A N 1
ATOM 804 C CA . ILE A 1 108 ? 9.511 -1.898 -16.695 1.00 67.00 108 ILE A CA 1
ATOM 805 C C . ILE A 1 108 ? 10.654 -1.929 -15.668 1.00 67.00 108 ILE A C 1
ATOM 807 O O . ILE A 1 108 ? 10.944 -0.910 -15.047 1.00 67.00 108 ILE A O 1
ATOM 811 N N . LYS A 1 109 ? 11.369 -3.056 -15.530 1.00 62.31 109 LYS A N 1
ATOM 812 C CA . LYS A 1 109 ? 12.560 -3.146 -14.666 1.00 62.31 109 LYS A CA 1
ATOM 813 C C . LYS A 1 109 ? 13.732 -2.318 -15.200 1.00 62.31 109 LYS A C 1
ATOM 815 O O . LYS A 1 109 ? 14.591 -1.937 -14.414 1.00 62.31 109 LYS A O 1
ATOM 820 N N . ALA A 1 110 ? 13.756 -2.052 -16.508 1.00 62.50 110 ALA A N 1
ATOM 821 C CA . ALA A 1 110 ? 14.776 -1.235 -17.158 1.00 62.50 110 ALA A CA 1
ATOM 822 C C . ALA A 1 110 ? 14.449 0.270 -17.129 1.00 62.50 110 ALA A C 1
ATOM 824 O O . ALA A 1 110 ? 15.338 1.081 -17.363 1.00 62.50 110 ALA A O 1
ATOM 825 N N . TYR A 1 111 ? 13.207 0.660 -16.813 1.00 58.88 111 TYR A N 1
ATOM 826 C CA . TYR A 1 111 ? 12.822 2.066 -16.673 1.00 58.88 111 TYR A CA 1
ATOM 827 C C . TYR A 1 111 ? 13.124 2.583 -15.251 1.00 58.88 111 TYR A C 1
ATOM 829 O O . TYR A 1 111 ? 12.259 2.664 -14.375 1.00 58.88 111 TYR A O 1
ATOM 837 N N . GLY A 1 112 ? 14.388 2.941 -15.036 1.00 53.25 112 GLY A N 1
ATOM 838 C CA . GLY A 1 112 ? 14.816 4.061 -14.195 1.00 53.25 112 GLY A CA 1
ATOM 839 C C . GLY A 1 112 ? 15.392 5.104 -15.150 1.00 53.25 112 GLY A C 1
ATOM 840 O O . GLY A 1 112 ? 16.131 4.724 -16.054 1.00 53.25 112 GLY A O 1
ATOM 841 N N . ALA A 1 113 ? 14.950 6.360 -15.057 1.00 44.47 113 ALA A N 1
ATOM 842 C CA . ALA A 1 113 ? 15.478 7.412 -15.927 1.00 44.47 113 ALA A CA 1
ATOM 843 C C . ALA A 1 113 ? 16.913 7.723 -15.545 1.00 44.47 113 ALA A C 1
ATOM 845 O O . ALA A 1 113 ? 17.124 7.928 -14.331 1.00 44.47 113 ALA A O 1
#

Secondary structure (DSSP, 8-state):
-HHHHHHHHHHHHHHHHHHHHHHHHHHHHHHHHHHHHHHH---HHHHHHHHHHHHHHHHHHTTGGGSTTSSS-TT--HHHHHHHHHHHHHHHHHHHHHHHHHHH-GGGGG---

pLDDT: mean 78.63, std 12.04, range [44.47, 93.5]

Sequence (113 aa):
MIMLAMVTSTAVHGMGLQLARLALSVFGVVAIARLLSWLWQVPYATTALGLSALVLLGHVLTLDDDMPGGWCNPEGQAGIWRTSLMLLAAKFVWLGALITVIVQYPGIKAYGA

Foldseek 3Di:
DVVVVVVVVVVVVVVVVLVVVLVCLLVVLLVVLLVCLVPPVALSLVSSLVSLVVVLVVLVVCLQLQAQCDPNHVVRPVVSNVSSVVSSVVSVVVSVVSVVCCVVPVVSNVPRD

Radius of gyration: 17.96 Å; chains: 1; bounding box: 55×23×44 Å